Protein AF-A0A843GWH9-F1 (afdb_monomer)

Mean predicted aligned error: 15.78 Å

Sequence (71 aa):
MKTDKFTINLKNGEAPLKIKLENVRGGGGTQNYEQLLNKPSIEGEVLIGNKTFEDLHMHVLTNIEIENLLN

Radius of gyration: 28.38 Å; Cα contacts (8 Å, |Δi|>4): 19; chains: 1; bounding box: 67×21×66 Å

Solvent-accessible surface area (backbone atoms only — not comparable to full-atom values): 5365 Å² total; per-residue (Å²): 134,89,81,84,85,86,82,85,87,84,86,77,98,62,81,83,82,81,77,78,81,71,84,80,65,79,75,77,81,73,88,52,74,88,76,53,88,82,67,60,60,57,98,84,46,69,77,66,86,90,74,55,54,70,81,63,73,50,84,80,76,49,73,70,56,49,54,67,74,78,108

Structure (mmCIF, N/CA/C/O backbone):
data_AF-A0A843GWH9-F1
#
_entry.id   AF-A0A843GWH9-F1
#
loop_
_atom_site.group_PDB
_atom_site.id
_atom_site.type_symbol
_atom_site.label_atom_id
_atom_site.label_alt_id
_atom_site.label_comp_id
_atom_site.label_asym_id
_atom_site.label_entity_id
_atom_site.label_seq_id
_atom_site.pdbx_PDB_ins_code
_atom_site.Cartn_x
_atom_site.Cartn_y
_atom_site.Cartn_z
_atom_site.occupancy
_atom_site.B_iso_or_equiv
_atom_site.auth_seq_id
_atom_site.auth_comp_id
_atom_site.auth_asym_id
_atom_site.auth_atom_id
_atom_site.pdbx_PDB_model_num
ATOM 1 N N . MET A 1 1 ? -15.478 13.616 30.961 1.00 51.50 1 MET A N 1
ATOM 2 C CA . MET A 1 1 ? -16.601 13.845 30.022 1.00 51.50 1 MET A CA 1
ATOM 3 C C . MET A 1 1 ? -17.884 13.474 30.752 1.00 51.50 1 MET A C 1
ATOM 5 O O . MET A 1 1 ? -17.960 12.346 31.221 1.00 51.50 1 MET A O 1
ATOM 9 N N . LYS A 1 2 ? -18.822 14.407 30.957 1.00 48.19 2 LYS A N 1
ATOM 10 C CA . LYS A 1 2 ? -20.143 14.072 31.518 1.00 48.19 2 LYS A CA 1
ATOM 11 C C . LYS A 1 2 ? -20.979 13.434 30.406 1.00 48.19 2 LYS A C 1
ATOM 13 O O . LYS A 1 2 ? -20.965 13.936 29.289 1.00 48.19 2 LYS A O 1
ATOM 18 N N . THR A 1 3 ? -21.636 12.318 30.695 1.00 54.16 3 THR A N 1
ATOM 19 C CA . THR A 1 3 ? -22.526 11.633 29.750 1.00 54.16 3 THR A CA 1
ATOM 20 C C . THR A 1 3 ? -23.949 12.100 30.018 1.00 54.16 3 THR A C 1
ATOM 22 O O . THR A 1 3 ? -24.478 11.845 31.103 1.00 54.16 3 THR A O 1
ATOM 25 N N . ASP A 1 4 ? -24.562 12.784 29.056 1.00 67.12 4 ASP A N 1
ATOM 26 C CA . ASP A 1 4 ? -25.951 13.220 29.176 1.00 67.12 4 ASP A CA 1
ATOM 27 C C . ASP A 1 4 ? -26.880 12.011 29.014 1.00 67.12 4 ASP A C 1
ATOM 29 O O . ASP A 1 4 ? -26.783 11.239 28.059 1.00 67.12 4 ASP A O 1
ATOM 33 N N . LYS A 1 5 ? -27.754 11.794 30.001 1.00 62.12 5 LYS A N 1
ATOM 34 C CA . LYS A 1 5 ? -28.692 10.667 30.010 1.00 62.12 5 LYS A CA 1
ATOM 35 C C . LYS A 1 5 ? -29.925 11.019 29.183 1.00 62.12 5 LYS A C 1
ATOM 37 O O . LYS A 1 5 ? -30.757 11.808 29.622 1.00 62.12 5 LYS A O 1
ATOM 42 N N . PHE A 1 6 ? -30.079 10.389 28.023 1.00 66.69 6 PHE A N 1
ATOM 43 C CA . PHE A 1 6 ? -31.325 10.424 27.260 1.00 66.69 6 PHE A CA 1
ATOM 44 C C . PHE A 1 6 ? -32.295 9.355 27.790 1.00 66.69 6 PHE A C 1
ATOM 46 O O . PHE A 1 6 ? -31.928 8.186 27.889 1.00 66.69 6 PHE A O 1
ATOM 53 N N . THR A 1 7 ? -33.518 9.747 28.164 1.00 59.12 7 THR A N 1
ATOM 54 C CA . THR A 1 7 ? -34.544 8.842 28.721 1.00 59.12 7 THR A CA 1
ATOM 55 C C . THR A 1 7 ? -35.791 8.877 27.840 1.00 59.12 7 THR A C 1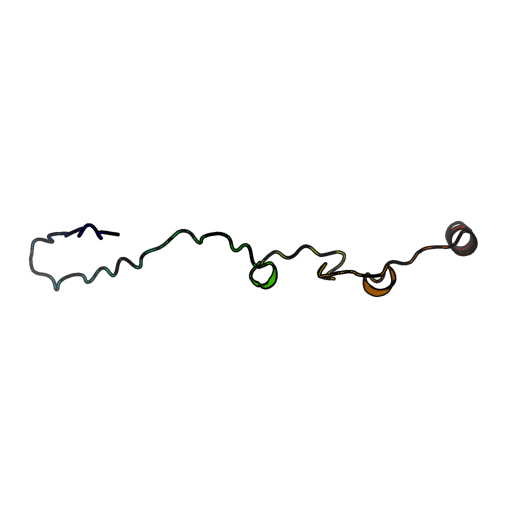
ATOM 57 O O . THR A 1 7 ? -36.403 9.932 27.695 1.00 59.12 7 THR A O 1
ATOM 60 N N . ILE A 1 8 ? -36.181 7.733 27.267 1.00 69.06 8 ILE A N 1
ATOM 61 C CA . ILE A 1 8 ? -37.428 7.582 26.500 1.00 69.06 8 ILE A CA 1
ATOM 62 C C . ILE A 1 8 ? -38.496 6.986 27.422 1.00 69.06 8 ILE A C 1
ATOM 64 O O . ILE A 1 8 ? -38.324 5.880 27.930 1.00 69.06 8 ILE A O 1
ATOM 68 N N . ASN A 1 9 ? -39.609 7.696 27.618 1.00 64.06 9 ASN A N 1
ATOM 69 C CA . ASN A 1 9 ? -40.756 7.194 28.376 1.00 64.06 9 ASN A CA 1
ATOM 70 C C . ASN A 1 9 ? -41.785 6.584 27.415 1.00 64.06 9 ASN A C 1
ATOM 72 O O . ASN A 1 9 ? -42.471 7.312 26.700 1.00 64.06 9 ASN A O 1
ATOM 76 N N . LEU A 1 10 ? -41.900 5.255 27.406 1.00 67.44 10 LEU A N 1
ATOM 77 C CA . LEU A 1 10 ? -42.922 4.532 26.645 1.00 67.44 10 LEU A CA 1
ATOM 78 C C . LEU A 1 10 ? -44.184 4.392 27.506 1.00 67.44 10 LEU A C 1
ATOM 80 O O . LEU A 1 10 ? -44.094 3.984 28.665 1.00 67.44 10 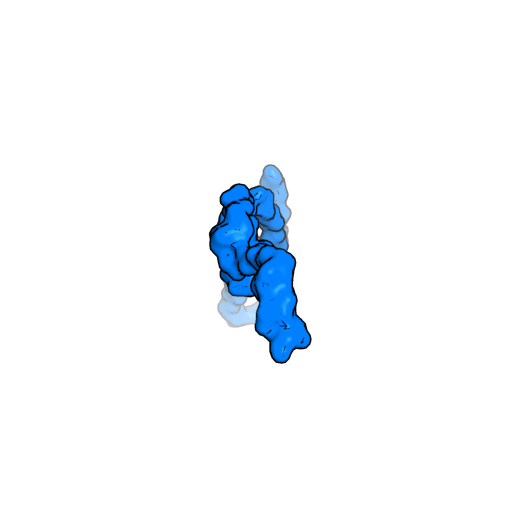LEU A O 1
ATOM 84 N N . LYS A 1 11 ? -45.358 4.736 26.966 1.00 69.12 11 LYS A N 1
ATOM 85 C CA . LYS A 1 11 ? -46.637 4.522 27.655 1.00 69.12 11 LYS A CA 1
ATOM 86 C C . LYS A 1 11 ? -47.379 3.329 27.051 1.00 69.12 11 LYS A C 1
ATOM 88 O O . LYS A 1 11 ? -47.633 3.313 25.854 1.00 69.12 11 LYS A O 1
ATOM 93 N N . ASN A 1 12 ? -47.783 2.441 27.963 1.00 55.69 12 ASN A N 1
ATOM 94 C CA . ASN A 1 12 ? -48.766 1.355 27.880 1.00 55.69 12 ASN A CA 1
ATOM 95 C C . ASN A 1 12 ? -48.260 -0.066 27.568 1.00 55.69 12 ASN A C 1
ATOM 97 O O . ASN A 1 12 ? -47.914 -0.401 26.445 1.00 55.69 12 ASN A O 1
ATOM 101 N N . GLY A 1 13 ? -48.381 -0.919 28.595 1.00 62.81 13 GLY A N 1
ATOM 102 C CA . GLY A 1 13 ? -48.915 -2.287 28.508 1.00 62.81 13 GLY A CA 1
ATOM 103 C C . GLY A 1 13 ? -48.012 -3.401 27.988 1.00 62.81 13 GLY A C 1
ATOM 104 O O . GLY A 1 13 ? -48.173 -4.539 28.419 1.00 62.81 13 GLY A O 1
ATOM 105 N N . GLU A 1 14 ? -47.062 -3.103 27.114 1.00 63.22 14 GLU A N 1
ATOM 106 C CA . GLU A 1 14 ? -46.191 -4.111 26.510 1.00 63.22 14 GLU A CA 1
ATOM 107 C C . GLU A 1 14 ? -44.791 -4.034 27.125 1.00 63.22 14 GLU A C 1
ATOM 109 O O . GLU A 1 14 ? -44.327 -2.961 27.517 1.00 63.22 14 GLU A O 1
ATOM 114 N N . ALA A 1 15 ? -44.148 -5.195 27.296 1.00 67.12 15 ALA A N 1
ATOM 115 C CA . ALA A 1 15 ? -42.858 -5.325 27.968 1.00 67.12 15 ALA A CA 1
ATOM 116 C C . ALA A 1 15 ? -41.864 -4.235 27.511 1.00 67.12 15 ALA A C 1
ATOM 118 O O . ALA A 1 15 ? -41.788 -3.942 26.316 1.00 67.12 15 ALA A O 1
ATOM 119 N N . PRO A 1 16 ? -41.089 -3.626 28.431 1.00 63.62 16 PRO A N 1
ATOM 120 C CA . PRO A 1 16 ? -40.248 -2.484 28.097 1.00 63.62 16 PRO A CA 1
ATOM 121 C C . PRO A 1 16 ? -39.266 -2.848 26.979 1.00 63.62 16 PRO A C 1
ATOM 123 O O . PRO A 1 16 ? -38.416 -3.728 27.149 1.00 63.62 16 PRO A O 1
ATOM 126 N N . LEU A 1 17 ? -39.367 -2.151 25.843 1.00 64.06 17 LEU A N 1
ATOM 127 C CA . LEU A 1 17 ? -38.424 -2.286 24.737 1.00 64.06 17 LEU A CA 1
ATOM 128 C C . LEU A 1 17 ? -37.035 -1.842 25.222 1.00 64.06 17 LEU A C 1
ATOM 130 O O . LEU A 1 17 ? -36.781 -0.658 25.446 1.00 64.06 17 LEU A O 1
ATOM 134 N N . LYS A 1 18 ? -36.115 -2.793 25.404 1.00 63.50 18 LYS A N 1
ATOM 135 C CA . LYS A 1 18 ? -34.713 -2.493 25.724 1.00 63.50 18 LYS A CA 1
ATOM 136 C C . LYS A 1 18 ? -33.984 -2.087 24.447 1.00 63.50 18 LYS A C 1
ATOM 138 O O . LYS A 1 18 ? -33.384 -2.925 23.781 1.00 63.50 18 LYS A O 1
ATOM 143 N N . ILE A 1 19 ? -34.020 -0.802 24.112 1.00 66.62 19 ILE A N 1
ATOM 144 C CA . ILE A 1 19 ? -33.195 -0.256 23.031 1.00 66.62 19 ILE A CA 1
ATOM 145 C C . ILE A 1 19 ? -31.776 -0.074 23.577 1.00 66.62 19 ILE A C 1
ATOM 147 O O . ILE A 1 19 ? -31.510 0.838 24.361 1.00 66.62 19 ILE A O 1
ATOM 151 N N . LYS A 1 20 ? -30.853 -0.956 23.182 1.00 67.56 20 LYS A N 1
ATOM 152 C CA . LYS A 1 20 ? -29.421 -0.699 23.348 1.00 67.56 20 LYS A CA 1
ATOM 153 C C . LYS A 1 20 ? -29.007 0.295 22.270 1.00 67.56 20 LYS A C 1
ATOM 155 O O . LYS A 1 20 ? -28.863 -0.064 21.109 1.00 67.56 20 LYS A O 1
ATOM 160 N N . LEU A 1 21 ? -28.843 1.557 22.654 1.00 66.62 21 LEU A N 1
ATOM 161 C CA . LEU A 1 21 ? -28.125 2.520 21.830 1.00 66.62 21 LEU A CA 1
ATOM 162 C C . LEU A 1 21 ? -26.636 2.226 22.012 1.00 66.62 21 LEU A C 1
ATOM 164 O O . LEU A 1 21 ? -25.982 2.760 22.909 1.00 66.62 21 LEU A O 1
ATOM 168 N N . GLU A 1 22 ? -26.125 1.295 21.207 1.00 69.06 22 GLU A N 1
ATOM 169 C CA . GLU A 1 22 ? -24.687 1.142 21.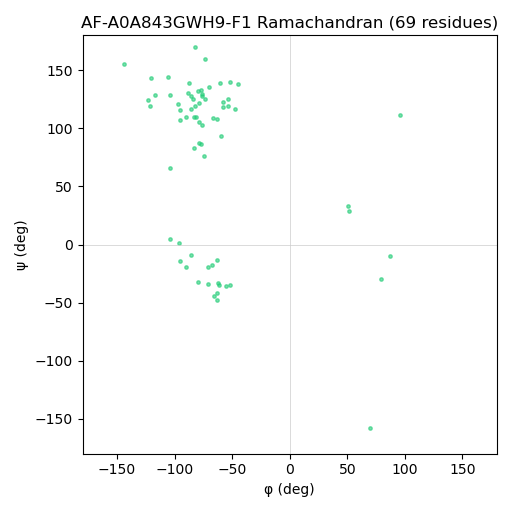007 1.00 69.06 22 GLU A CA 1
ATOM 170 C C . GLU A 1 22 ? -24.176 2.532 20.592 1.00 69.06 22 GLU A C 1
ATOM 172 O O . GLU A 1 22 ? -24.718 3.134 19.664 1.00 69.06 22 GLU A O 1
ATOM 177 N N . ASN A 1 23 ? -23.182 3.090 21.284 1.00 56.06 23 ASN A N 1
ATOM 178 C CA . ASN A 1 23 ? -22.529 4.313 20.826 1.00 56.06 23 ASN A CA 1
ATOM 179 C C . ASN A 1 23 ? -21.920 4.036 19.443 1.00 56.06 23 ASN A C 1
ATOM 181 O O . ASN A 1 23 ? -20.783 3.570 19.362 1.00 56.06 23 ASN A O 1
ATOM 185 N N . VAL A 1 24 ? -22.644 4.333 18.362 1.00 61.00 24 VAL A N 1
ATOM 186 C CA . VAL A 1 24 ? -22.090 4.321 17.007 1.00 61.00 24 VAL A CA 1
ATOM 187 C C . VAL A 1 24 ? -21.229 5.572 16.885 1.00 61.00 24 VAL A C 1
ATOM 189 O O . VAL A 1 24 ? -21.623 6.598 16.336 1.00 61.00 24 VAL A O 1
ATOM 192 N N . ARG A 1 25 ? -20.046 5.521 17.500 1.00 62.41 25 ARG A N 1
ATOM 193 C CA . ARG A 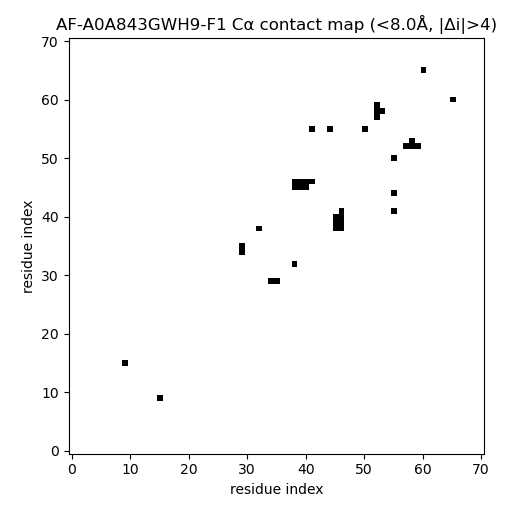1 25 ? -18.992 6.493 17.242 1.00 62.41 25 ARG A CA 1
ATOM 194 C C . ARG A 1 25 ? -18.562 6.252 15.804 1.00 62.41 25 ARG A C 1
ATOM 196 O O . ARG A 1 25 ? -17.964 5.218 15.522 1.00 62.41 25 ARG A O 1
ATOM 203 N N . GLY A 1 26 ? -18.908 7.181 14.909 1.00 59.69 26 GLY A N 1
ATOM 204 C CA . GLY A 1 26 ? -18.339 7.230 13.565 1.00 59.69 26 GLY A CA 1
ATOM 205 C C . GLY A 1 26 ? -16.828 7.084 13.696 1.00 59.69 26 GLY A C 1
ATOM 206 O O . GLY A 1 26 ? -16.200 7.858 14.421 1.00 59.69 26 GLY A O 1
ATOM 207 N N . GLY A 1 27 ? -16.302 5.997 13.131 1.00 60.53 27 GLY A N 1
ATOM 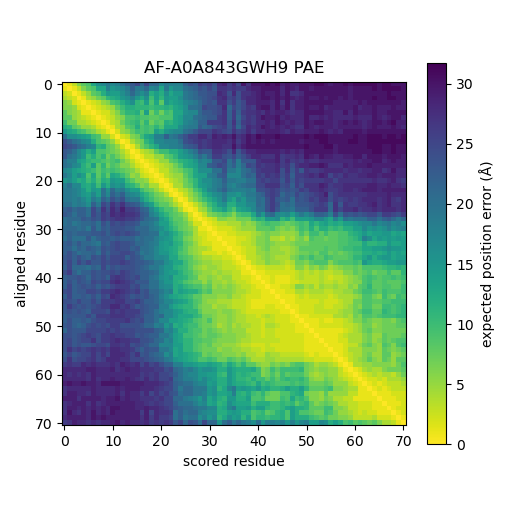208 C CA . GLY A 1 27 ? -14.951 5.524 13.394 1.00 60.53 27 GLY A CA 1
ATOM 209 C C . GLY A 1 27 ? -13.943 6.638 13.157 1.00 60.53 27 GLY A C 1
ATOM 210 O O . GLY A 1 27 ? -13.851 7.174 12.055 1.00 60.53 27 GLY A O 1
ATOM 211 N N . GLY A 1 28 ? -13.208 6.999 14.209 1.00 68.12 28 GLY A N 1
ATOM 212 C CA . GLY A 1 28 ? -12.032 7.840 14.067 1.00 68.12 28 GLY A CA 1
ATOM 213 C C . GLY A 1 28 ? -11.072 7.132 13.124 1.00 68.12 28 GLY A C 1
ATOM 214 O O . GLY A 1 28 ? -10.710 5.981 13.370 1.00 68.12 28 GLY A O 1
ATOM 215 N N . GLY A 1 29 ? -10.710 7.799 12.028 1.00 73.19 29 GLY A N 1
ATOM 216 C CA . GLY A 1 29 ? -9.657 7.312 11.149 1.00 73.19 29 GLY A CA 1
ATOM 217 C C . GLY A 1 29 ? -8.409 7.002 11.973 1.00 73.19 29 GLY A C 1
ATOM 218 O O . GLY A 1 29 ? -8.084 7.706 12.930 1.00 73.19 29 GLY A O 1
ATOM 219 N N . THR A 1 30 ? -7.737 5.913 11.635 1.00 78.50 30 THR A N 1
ATOM 220 C CA . THR A 1 30 ? -6.497 5.520 12.297 1.00 78.50 30 THR A CA 1
ATOM 221 C C . THR A 1 30 ? -5.307 6.178 11.612 1.00 78.50 30 THR A C 1
ATOM 223 O O . THR A 1 30 ? -5.252 6.266 10.388 1.00 78.50 30 THR A O 1
ATOM 226 N N . GLN A 1 31 ? -4.348 6.649 12.408 1.00 80.19 31 GLN A N 1
ATOM 227 C CA . GLN A 1 31 ? -3.040 7.077 11.905 1.00 80.19 31 GLN A CA 1
ATOM 228 C C . GLN A 1 31 ? -2.061 5.901 11.784 1.00 80.19 31 GLN A C 1
ATOM 230 O O . GLN A 1 31 ? -0.976 6.056 11.230 1.00 80.19 31 GLN A O 1
ATOM 235 N N . ASN A 1 32 ? -2.427 4.725 12.301 1.00 81.00 32 ASN A N 1
ATOM 236 C CA . ASN A 1 32 ? -1.629 3.523 12.147 1.00 81.00 32 ASN A CA 1
ATOM 237 C C . ASN A 1 32 ? -1.911 2.906 10.774 1.00 81.00 32 ASN A C 1
ATOM 239 O O . ASN A 1 32 ? -2.982 2.345 10.545 1.00 81.00 32 ASN A O 1
ATOM 243 N N . TYR A 1 33 ? -0.922 2.981 9.886 1.00 78.50 33 TYR A N 1
ATOM 244 C CA . TYR A 1 33 ? -0.986 2.420 8.538 1.00 78.50 33 TYR A CA 1
ATOM 245 C C . TYR A 1 33 ? -1.409 0.938 8.525 1.00 78.50 33 TYR A C 1
ATOM 247 O O . TYR A 1 33 ? -2.177 0.521 7.657 1.00 78.50 33 TYR A O 1
ATOM 255 N N . GLU A 1 34 ? -1.006 0.149 9.528 1.00 80.94 34 GLU A N 1
ATOM 256 C CA . GLU A 1 34 ? -1.350 -1.277 9.596 1.00 80.94 34 GLU A CA 1
ATOM 257 C C . GLU A 1 34 ? -2.836 -1.557 9.823 1.00 80.94 34 GLU A C 1
ATOM 259 O O . GLU A 1 34 ? -3.304 -2.660 9.545 1.00 80.94 34 GLU A O 1
ATOM 264 N N . GLN A 1 35 ? -3.585 -0.560 10.291 1.00 82.25 35 GLN A N 1
ATOM 265 C CA . GLN A 1 35 ? -5.016 -0.656 10.568 1.00 82.25 35 GLN A CA 1
ATOM 266 C C . GLN A 1 35 ? -5.886 -0.144 9.408 1.00 82.25 35 GLN A C 1
ATOM 268 O O . GLN A 1 35 ? -7.113 -0.143 9.520 1.00 82.25 35 GLN A O 1
ATOM 273 N N . LEU A 1 36 ? -5.278 0.297 8.299 1.00 84.81 36 LEU A N 1
ATOM 274 C CA . LEU A 1 36 ? -6.006 0.719 7.104 1.00 84.81 36 LEU A CA 1
ATOM 275 C C . LEU A 1 36 ? -6.443 -0.496 6.278 1.00 84.81 36 LEU A C 1
ATOM 277 O O . LEU A 1 36 ? -5.647 -1.388 5.988 1.00 84.81 36 LEU A O 1
ATOM 281 N N . LEU A 1 37 ? -7.715 -0.503 5.872 1.00 82.25 37 LEU A N 1
ATOM 282 C CA . LEU A 1 37 ? -8.292 -1.553 5.023 1.00 82.25 37 LEU A CA 1
ATOM 283 C C . LEU A 1 37 ? -7.928 -1.365 3.543 1.00 82.25 37 LEU A C 1
ATOM 285 O O . LEU A 1 37 ? -7.783 -2.334 2.807 1.00 82.25 37 LEU A O 1
ATOM 289 N N . ASN A 1 38 ? -7.773 -0.118 3.105 1.00 81.25 38 ASN A N 1
ATOM 290 C CA . ASN A 1 38 ? -7.495 0.275 1.727 1.00 81.25 38 ASN A CA 1
ATOM 291 C C . ASN A 1 38 ? -6.025 0.684 1.561 1.00 81.25 38 ASN A C 1
ATOM 293 O O . ASN A 1 38 ? -5.713 1.848 1.305 1.00 81.25 38 ASN A O 1
ATOM 297 N N . LYS A 1 39 ? -5.114 -0.277 1.736 1.00 86.62 39 LYS A N 1
ATOM 298 C CA . LYS A 1 39 ? -3.682 -0.029 1.539 1.00 86.62 39 LYS A CA 1
ATOM 299 C C . LYS A 1 39 ? -3.385 0.176 0.039 1.00 86.62 39 LYS A C 1
ATOM 301 O O . LYS A 1 39 ? -3.907 -0.582 -0.782 1.00 86.62 39 LYS A O 1
ATOM 306 N N . PRO A 1 40 ? -2.577 1.184 -0.339 1.00 86.38 40 PRO A N 1
ATOM 307 C CA . PRO A 1 40 ? -2.185 1.391 -1.731 1.00 86.38 40 PRO A CA 1
ATOM 308 C C . PRO A 1 40 ? -1.430 0.168 -2.265 1.00 86.38 40 PRO A C 1
ATOM 310 O O . PRO A 1 40 ? -0.600 -0.411 -1.561 1.00 86.38 40 PRO A O 1
ATOM 313 N N . SER A 1 41 ? -1.722 -0.219 -3.505 1.00 90.06 41 SER A N 1
ATOM 314 C CA . SER A 1 41 ? -1.097 -1.361 -4.176 1.00 90.06 41 SER A CA 1
ATOM 315 C C . SER A 1 41 ? -0.890 -1.103 -5.669 1.00 90.06 41 SER A C 1
ATOM 317 O O . SER A 1 41 ? -1.588 -0.273 -6.256 1.00 90.06 41 SER A O 1
ATOM 319 N N . ILE A 1 42 ? 0.076 -1.803 -6.266 1.00 88.94 42 ILE A N 1
ATOM 320 C CA . ILE A 1 42 ? 0.337 -1.846 -7.715 1.00 88.94 42 ILE A CA 1
ATOM 321 C C . ILE A 1 42 ? 0.267 -3.310 -8.131 1.00 88.94 42 ILE A C 1
ATOM 323 O O . ILE A 1 42 ? 0.956 -4.127 -7.534 1.00 88.94 42 ILE A O 1
ATOM 327 N N . GLU A 1 43 ? -0.580 -3.649 -9.107 1.00 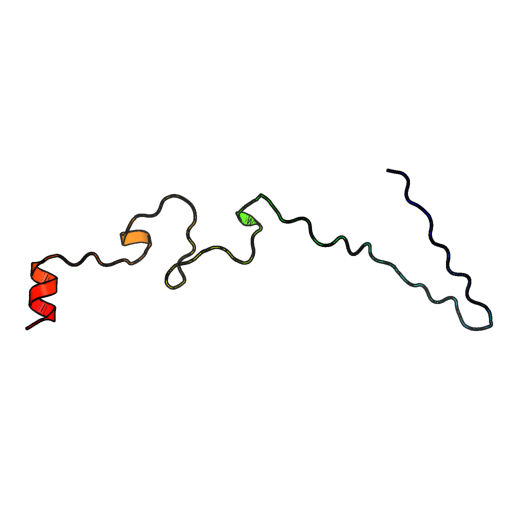85.69 43 GLU A N 1
ATOM 328 C CA . GLU A 1 43 ? -0.726 -5.031 -9.605 1.00 85.69 43 GLU A CA 1
ATOM 329 C C . GLU A 1 43 ? -0.945 -6.079 -8.486 1.00 85.69 43 GLU A C 1
ATOM 331 O O . GLU A 1 43 ? -0.495 -7.217 -8.568 1.00 85.69 43 GLU A O 1
ATOM 336 N N . GLY A 1 44 ? -1.624 -5.693 -7.397 1.00 85.50 44 GLY A N 1
ATOM 337 C CA . GLY A 1 44 ? -1.866 -6.554 -6.229 1.00 85.50 44 GLY A CA 1
ATOM 338 C C . GLY A 1 44 ? -0.768 -6.540 -5.154 1.00 85.50 44 GLY A C 1
ATOM 339 O O . GLY A 1 44 ? -1.015 -7.009 -4.044 1.00 85.50 44 GLY A O 1
ATOM 340 N N . GLU A 1 45 ? 0.392 -5.932 -5.416 1.00 88.25 45 GLU A N 1
ATOM 341 C CA . GLU A 1 45 ? 1.471 -5.764 -4.438 1.00 88.25 45 GLU A CA 1
ATOM 342 C C . GLU A 1 45 ? 1.234 -4.551 -3.534 1.00 88.25 45 GLU A C 1
ATOM 344 O O . GLU A 1 45 ? 1.173 -3.411 -3.998 1.00 88.25 45 GLU A O 1
ATOM 349 N N . VAL A 1 46 ? 1.123 -4.774 -2.220 1.00 90.56 46 VAL A N 1
ATOM 350 C CA . VAL A 1 46 ? 0.874 -3.703 -1.239 1.00 90.56 46 VAL A CA 1
ATOM 351 C C . VAL A 1 46 ? 2.147 -2.893 -0.986 1.00 90.56 46 VAL A C 1
ATOM 353 O O . VAL A 1 46 ? 3.190 -3.444 -0.631 1.00 90.56 46 VAL A O 1
ATOM 356 N N . LEU A 1 47 ? 2.062 -1.567 -1.111 1.00 89.94 47 LEU A N 1
ATOM 357 C CA . LEU A 1 47 ? 3.202 -0.653 -0.990 1.00 89.94 47 LEU A CA 1
ATOM 358 C C . LEU A 1 47 ? 3.511 -0.315 0.477 1.00 89.94 47 LEU A C 1
ATOM 360 O O . LEU A 1 47 ? 3.082 0.721 0.991 1.00 89.94 47 LEU A O 1
ATOM 364 N N . ILE A 1 48 ? 4.259 -1.197 1.145 1.00 88.44 48 ILE A N 1
ATOM 365 C CA . ILE A 1 48 ? 4.708 -1.025 2.535 1.00 88.44 48 ILE A CA 1
ATOM 366 C C . ILE A 1 48 ? 6.235 -0.955 2.593 1.00 88.44 48 ILE A C 1
ATOM 368 O O . ILE A 1 48 ? 6.916 -1.845 2.089 1.00 88.44 48 ILE A O 1
ATOM 372 N N . GLY A 1 49 ? 6.764 0.077 3.257 1.00 86.81 49 GLY A N 1
ATOM 373 C CA . GLY A 1 49 ? 8.204 0.279 3.420 1.00 86.81 49 GLY A CA 1
ATOM 374 C C . GLY A 1 49 ? 8.917 0.659 2.120 1.00 86.81 49 GLY A C 1
ATOM 375 O O . GLY A 1 49 ? 8.309 1.174 1.183 1.00 86.81 49 GLY A O 1
ATOM 376 N N . ASN A 1 50 ? 10.228 0.417 2.081 1.00 92.25 50 ASN A N 1
ATOM 377 C CA . ASN A 1 50 ? 11.024 0.585 0.869 1.00 92.25 50 ASN A CA 1
ATOM 378 C C . ASN A 1 50 ? 10.941 -0.695 0.037 1.00 92.25 50 ASN A C 1
ATOM 380 O O . ASN A 1 50 ? 11.224 -1.775 0.553 1.00 92.25 50 ASN A O 1
ATOM 384 N N . LYS A 1 51 ? 10.598 -0.557 -1.242 1.00 90.56 51 LYS A N 1
ATOM 385 C CA . LYS A 1 51 ? 10.592 -1.644 -2.222 1.00 90.56 51 LYS A CA 1
ATOM 386 C C . LYS A 1 51 ? 11.542 -1.316 -3.365 1.00 90.56 51 LYS A C 1
ATOM 388 O O . LYS A 1 51 ? 11.662 -0.156 -3.764 1.00 90.56 51 LYS A O 1
ATOM 393 N N . THR A 1 52 ? 12.212 -2.332 -3.881 1.00 91.12 52 THR A N 1
ATOM 394 C CA . THR A 1 52 ? 12.958 -2.25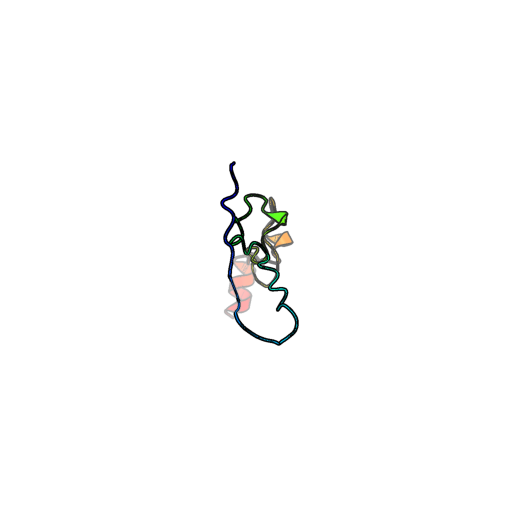8 -5.137 1.00 91.12 52 THR A CA 1
ATOM 395 C C . THR A 1 52 ? 12.015 -2.455 -6.329 1.00 91.12 52 THR A C 1
ATOM 397 O O . THR A 1 52 ? 10.853 -2.823 -6.163 1.00 91.12 52 THR A O 1
ATOM 400 N N . PHE A 1 53 ? 12.500 -2.214 -7.550 1.00 89.50 53 PHE A N 1
ATOM 401 C CA . PHE A 1 53 ? 11.731 -2.534 -8.760 1.00 89.50 53 PHE A CA 1
ATOM 402 C C . PHE A 1 53 ? 11.452 -4.036 -8.887 1.00 89.50 53 PHE A C 1
ATOM 404 O O . PHE A 1 53 ? 10.383 -4.425 -9.350 1.00 89.50 53 PHE A O 1
ATOM 411 N N . GLU A 1 54 ? 12.382 -4.868 -8.418 1.00 87.31 54 GLU A N 1
ATOM 412 C CA . GLU A 1 54 ? 12.222 -6.320 -8.381 1.00 87.31 54 GLU A CA 1
ATOM 413 C C . GLU A 1 54 ? 11.105 -6.734 -7.412 1.00 87.31 54 GLU A C 1
ATOM 415 O O . GLU A 1 54 ? 10.221 -7.493 -7.800 1.00 87.31 54 GLU A O 1
ATOM 420 N N . ASP A 1 55 ? 11.049 -6.137 -6.213 1.00 89.12 55 ASP A N 1
ATOM 421 C CA . ASP A 1 55 ? 9.973 -6.366 -5.224 1.00 89.12 55 ASP A CA 1
ATOM 422 C C . ASP A 1 55 ? 8.577 -5.927 -5.705 1.00 89.12 55 ASP A C 1
ATOM 424 O O . ASP A 1 55 ? 7.568 -6.207 -5.050 1.00 89.12 55 ASP A O 1
ATOM 428 N N . LEU A 1 56 ? 8.521 -5.157 -6.793 1.00 90.50 56 LEU A N 1
ATOM 429 C CA . LEU A 1 56 ? 7.2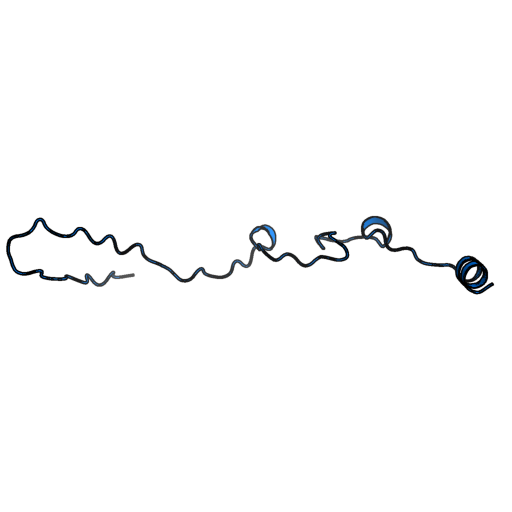96 -4.696 -7.444 1.00 90.50 56 LEU A CA 1
ATOM 430 C C . LEU A 1 56 ? 6.991 -5.473 -8.726 1.00 90.50 56 LEU A C 1
ATOM 432 O O . LEU A 1 56 ? 6.065 -5.104 -9.445 1.00 90.50 56 LEU A O 1
ATOM 436 N N . HIS A 1 57 ? 7.779 -6.507 -9.036 1.00 85.75 57 HIS A N 1
ATOM 437 C CA . HIS A 1 57 ? 7.705 -7.258 -10.290 1.00 85.75 57 HIS A CA 1
ATOM 438 C C . HIS A 1 57 ? 7.745 -6.348 -11.529 1.00 85.75 57 HIS A C 1
ATOM 440 O O . HIS A 1 57 ? 7.187 -6.664 -12.581 1.00 85.75 57 HIS A O 1
ATOM 446 N N . MET A 1 58 ? 8.403 -5.194 -11.409 1.00 84.88 58 MET A N 1
ATOM 447 C CA . MET A 1 58 ? 8.527 -4.241 -12.495 1.00 84.88 58 MET A CA 1
ATOM 448 C C . MET A 1 58 ? 9.722 -4.613 -13.356 1.00 84.88 58 MET A C 1
ATOM 450 O O . MET A 1 58 ? 10.872 -4.554 -12.919 1.00 84.88 58 MET A O 1
ATOM 454 N N . HIS A 1 59 ? 9.453 -4.949 -14.613 1.00 81.12 59 HIS A N 1
ATOM 455 C CA . HIS A 1 59 ? 10.509 -5.126 -15.592 1.00 81.12 59 HIS A CA 1
ATOM 456 C C . HIS A 1 59 ? 10.989 -3.772 -16.111 1.00 81.12 59 HIS A C 1
ATOM 458 O O . HIS A 1 59 ? 10.220 -2.989 -16.669 1.00 81.12 59 HIS A O 1
ATOM 464 N N . VAL A 1 60 ? 12.281 -3.506 -15.933 1.00 79.56 60 VAL A N 1
ATOM 465 C CA . VAL A 1 60 ? 12.969 -2.423 -16.631 1.00 79.56 60 VAL A CA 1
ATOM 466 C C . VAL A 1 60 ? 13.517 -3.018 -17.914 1.00 79.56 60 VAL A C 1
ATOM 468 O O . VAL A 1 60 ? 14.440 -3.824 -17.868 1.00 79.56 60 VAL A O 1
ATOM 471 N N . LEU A 1 61 ? 12.938 -2.631 -19.047 1.00 83.19 61 LEU A N 1
ATOM 472 C CA . LEU A 1 61 ? 13.456 -3.044 -20.343 1.00 83.19 61 LEU A CA 1
ATOM 473 C C . LEU A 1 61 ? 14.712 -2.238 -20.670 1.00 83.19 61 LEU A C 1
ATOM 475 O O . LEU A 1 61 ? 14.727 -1.006 -20.617 1.00 83.19 61 LEU A O 1
ATOM 479 N N . THR A 1 62 ? 15.766 -2.945 -21.036 1.00 84.81 62 THR A N 1
ATOM 480 C CA . THR A 1 62 ? 16.939 -2.378 -21.690 1.00 84.81 62 THR A CA 1
ATOM 481 C C . THR A 1 62 ? 16.608 -2.026 -23.140 1.00 84.81 62 THR A C 1
ATOM 483 O O . THR A 1 62 ? 15.690 -2.583 -23.741 1.00 84.81 62 THR A O 1
ATOM 486 N N . ASN A 1 63 ? 17.399 -1.141 -23.753 1.00 87.81 63 ASN A N 1
ATOM 487 C CA . ASN A 1 63 ? 17.220 -0.794 -25.167 1.00 87.81 63 ASN A CA 1
ATOM 488 C C . ASN A 1 63 ? 17.245 -2.036 -26.076 1.00 87.81 63 ASN A C 1
ATOM 490 O O . ASN A 1 63 ? 16.481 -2.101 -27.026 1.00 87.81 63 ASN A O 1
ATOM 494 N N . ILE A 1 64 ? 18.069 -3.043 -25.759 1.00 87.94 64 ILE A N 1
ATOM 495 C CA . ILE A 1 64 ? 18.140 -4.299 -26.525 1.00 87.94 64 ILE A CA 1
ATOM 496 C C . ILE A 1 64 ? 16.807 -5.058 -26.461 1.00 87.94 64 ILE A C 1
ATOM 498 O O . ILE A 1 64 ? 16.341 -5.578 -27.470 1.00 87.94 64 ILE A O 1
ATOM 502 N N . GLU A 1 65 ? 16.172 -5.111 -25.290 1.00 86.50 65 GLU A N 1
ATOM 503 C CA . GLU A 1 65 ? 14.878 -5.781 -25.121 1.00 86.50 65 GLU A CA 1
ATOM 504 C C . GLU A 1 65 ? 13.741 -5.010 -25.800 1.00 86.50 65 GLU A C 1
ATOM 506 O O . GLU A 1 65 ? 12.839 -5.634 -26.350 1.00 86.50 65 GLU A O 1
ATOM 511 N N . ILE A 1 66 ? 13.808 -3.675 -25.829 1.00 89.38 66 ILE A N 1
ATOM 512 C CA . ILE A 1 66 ? 12.853 -2.840 -26.572 1.00 89.38 66 ILE A CA 1
ATOM 513 C C . ILE A 1 66 ? 12.946 -3.131 -28.074 1.00 89.38 66 ILE A C 1
ATOM 515 O O . ILE A 1 66 ? 11.922 -3.376 -28.706 1.00 89.38 66 ILE A O 1
ATOM 519 N N . GLU A 1 67 ? 14.155 -3.165 -28.640 1.00 89.19 67 GLU A N 1
ATOM 520 C CA . GLU A 1 67 ? 14.349 -3.468 -30.065 1.00 89.19 67 GLU A CA 1
ATOM 521 C C . GLU A 1 67 ? 13.836 -4.871 -30.435 1.00 89.19 67 GLU A C 1
ATOM 523 O O . GLU A 1 67 ? 13.266 -5.055 -31.507 1.00 89.19 67 GLU A O 1
ATOM 528 N N . ASN A 1 68 ? 13.963 -5.858 -29.543 1.00 86.50 68 ASN A N 1
ATOM 529 C CA . ASN A 1 68 ? 13.430 -7.210 -29.766 1.00 86.50 68 ASN A CA 1
ATOM 530 C C . ASN A 1 68 ? 11.893 -7.293 -29.707 1.00 86.50 68 ASN A C 1
ATOM 532 O O . ASN A 1 68 ? 11.328 -8.275 -30.174 1.00 86.50 68 ASN A O 1
ATOM 536 N N . LEU A 1 69 ? 11.214 -6.313 -29.103 1.00 87.62 69 LEU A N 1
ATOM 537 C CA . LEU A 1 69 ? 9.747 -6.248 -29.047 1.00 87.62 69 LEU A CA 1
ATOM 538 C C . LEU A 1 69 ? 9.140 -5.482 -30.230 1.00 87.62 69 LEU A C 1
ATOM 540 O O . LEU A 1 69 ? 7.943 -5.602 -30.487 1.00 87.62 69 LEU A O 1
ATOM 544 N N . LEU A 1 70 ? 9.943 -4.657 -30.905 1.00 88.62 70 LEU A N 1
ATOM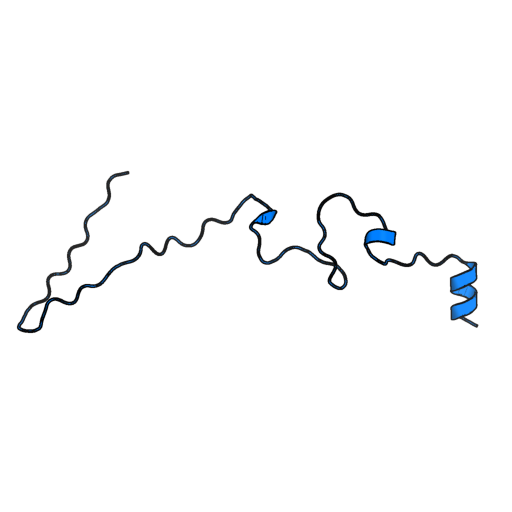 545 C CA . LEU A 1 70 ? 9.512 -3.807 -32.017 1.00 88.62 70 LEU A CA 1
ATOM 546 C C . LEU A 1 70 ? 9.758 -4.436 -33.397 1.00 88.62 70 LEU A C 1
ATOM 548 O O . LEU A 1 70 ? 9.202 -3.943 -34.380 1.00 88.62 70 LEU A O 1
ATOM 552 N N . ASN A 1 71 ? 10.564 -5.499 -33.461 1.00 75.94 71 ASN A N 1
ATOM 553 C CA . ASN A 1 71 ? 10.907 -6.248 -34.675 1.00 75.94 71 ASN A CA 1
ATOM 554 C C . ASN A 1 71 ? 10.283 -7.647 -34.662 1.00 75.94 71 ASN A C 1
ATOM 556 O O . ASN A 1 71 ? 9.923 -8.127 -35.761 1.00 75.94 71 ASN A O 1
#

pLDDT: mean 76.56, std 12.16, range [48.19, 92.25]

Foldseek 3Di:
DDDDDDDDDDDDDDDDPPDPPDPPPVDDDDPPQVPDPDADADPPHGDDDDDDCVSNVHDDDDPVNVVVVVD

Secondary structure (DSSP, 8-state):
-----------SSS-----------PPPPPS-GGG-SS--EETTEE--S---SGGGT-----HHHHHHHH-